Protein AF-A0A920VYE6-F1 (afdb_monomer)

Sequence (131 aa):
MEATGRGQLLVGAKDSNTDGLRLFVTLSEDDLVDEQEATVNISKGVAVKLGDKLDKLNDPLDGNVKRATDDITGQMTSFDEQISRLNKRADTKRTRLQSKFAKLDSTMGRLKSQQSYITQQLSAMSGAKKS

Foldseek 3Di:
DDWDDDPQWTQDDPPDPRHPPIGGHDDDPVRDDPDDNDDDDDDDDPVVVVVVVVCQCPPCPRHPVNVVVVVVVVVVVVVVVVVVVVVVVVVVVVVVVVVVVVVVVVVVVVVVVVVVVVVVVVVVVVVVVVD

Solvent-accessible surface area (backbone atoms only — not comparable to full-atom values): 7779 Å² total; per-residue (Å²): 139,71,62,69,56,72,79,48,41,36,36,35,35,79,98,44,101,39,43,89,42,74,46,81,54,87,79,51,85,90,69,65,62,102,60,92,89,78,86,85,88,85,78,84,53,72,68,56,56,48,49,61,49,50,49,53,40,66,30,85,87,79,2,60,60,48,52,55,50,49,53,51,52,51,51,52,52,54,49,52,54,50,51,51,54,48,51,53,52,50,49,54,50,48,54,53,48,52,54,49,48,55,51,49,51,56,47,49,54,51,50,52,54,51,50,54,49,53,51,52,52,53,51,51,56,59,55,64,73,75,114

pLDDT: mean 81.0, std 14.05, range [42.81, 98.12]

Secondary structure (DSSP, 8-state):
---EEETTEEEPPTTSTTTT-EEE----GGG--SS----------HHHHHHHHHHHHH-TTT-HHHHHHHHHHHHHHHHHHHHHHHHHHHHHHHHHHHHHHHHHHHHHHHHHHHHHHHHHHHHHHHHHTT-

Structure (mmCIF, N/CA/C/O backbone):
data_AF-A0A920VYE6-F1
#
_entry.id   AF-A0A920VYE6-F1
#
loop_
_atom_site.group_PDB
_atom_site.id
_atom_site.type_symbol
_atom_site.label_atom_id
_atom_site.label_alt_id
_atom_site.label_comp_id
_atom_site.label_asym_id
_atom_site.label_entity_id
_atom_site.label_seq_id
_atom_site.pdbx_PDB_ins_code
_atom_site.Cartn_x
_atom_site.Cartn_y
_atom_site.Cartn_z
_atom_site.occupancy
_atom_site.B_iso_or_equiv
_atom_site.auth_seq_id
_atom_site.auth_comp_id
_atom_site.auth_asym_id
_atom_site.auth_atom_id
_atom_site.pdbx_PDB_model_num
ATOM 1 N N . MET A 1 1 ? 33.696 -7.279 -32.631 1.00 42.81 1 MET A N 1
ATOM 2 C CA . MET A 1 1 ? 32.623 -6.903 -33.574 1.00 42.81 1 MET A CA 1
AT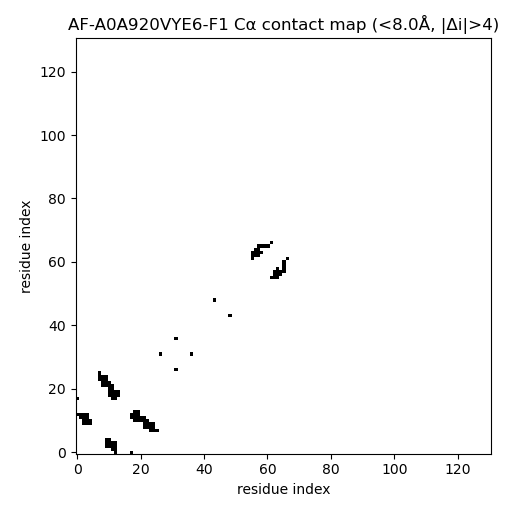OM 3 C C . MET A 1 1 ? 33.024 -7.519 -34.893 1.00 42.81 1 MET A C 1
ATOM 5 O O . MET A 1 1 ? 34.061 -7.136 -35.411 1.00 42.81 1 MET A O 1
ATOM 9 N N . GLU A 1 2 ? 32.309 -8.538 -35.352 1.00 47.84 2 GLU A N 1
ATOM 10 C CA . GLU A 1 2 ? 32.629 -9.234 -36.600 1.00 47.84 2 GLU A CA 1
ATOM 11 C C . GLU A 1 2 ? 31.616 -8.805 -37.660 1.00 47.84 2 GLU A C 1
ATOM 13 O O . GLU A 1 2 ? 30.409 -8.883 -37.434 1.00 47.84 2 GLU A O 1
ATOM 18 N N . ALA A 1 3 ? 32.107 -8.302 -38.789 1.00 52.94 3 ALA A N 1
ATOM 19 C CA . ALA A 1 3 ? 31.296 -8.001 -39.960 1.00 52.94 3 ALA A CA 1
ATOM 20 C C . ALA A 1 3 ? 31.565 -9.084 -41.008 1.00 52.94 3 ALA A C 1
ATOM 22 O O . ALA A 1 3 ? 32.718 -9.355 -41.337 1.00 52.94 3 ALA A O 1
ATOM 23 N N . THR A 1 4 ? 30.515 -9.712 -41.535 1.00 55.25 4 THR A N 1
ATOM 24 C CA . THR A 1 4 ? 30.649 -10.674 -42.636 1.00 55.25 4 THR A CA 1
ATOM 25 C C . THR A 1 4 ? 30.400 -9.930 -43.945 1.00 55.25 4 THR A C 1
ATOM 27 O O . THR A 1 4 ? 29.287 -9.472 -44.207 1.00 55.25 4 THR A O 1
ATOM 30 N N . GLY A 1 5 ? 31.449 -9.753 -44.749 1.00 51.34 5 GLY A N 1
ATOM 31 C CA . GLY A 1 5 ? 31.390 -9.050 -46.032 1.00 51.34 5 GLY A CA 1
ATOM 32 C C . GLY A 1 5 ? 31.376 -10.003 -47.226 1.00 51.34 5 GLY A C 1
ATOM 33 O O . GLY A 1 5 ? 32.057 -11.026 -47.220 1.00 51.34 5 GLY A O 1
ATOM 34 N N . ARG A 1 6 ? 30.625 -9.659 -48.278 1.00 53.50 6 ARG A N 1
ATOM 35 C CA . ARG A 1 6 ? 30.751 -10.275 -49.612 1.00 53.50 6 ARG A CA 1
ATOM 36 C C . ARG A 1 6 ? 31.191 -9.177 -50.579 1.00 53.50 6 ARG A C 1
ATOM 38 O O . ARG A 1 6 ? 30.371 -8.362 -50.996 1.00 53.50 6 ARG A O 1
ATOM 45 N N . GLY A 1 7 ? 32.481 -9.147 -50.910 1.00 65.62 7 GLY A N 1
ATOM 46 C CA . GLY A 1 7 ? 33.081 -8.064 -51.694 1.00 65.62 7 GLY A CA 1
ATOM 47 C C . GLY A 1 7 ? 33.129 -6.748 -50.910 1.00 65.62 7 GLY A C 1
ATOM 48 O O . GLY A 1 7 ? 33.375 -6.746 -49.711 1.00 65.62 7 GLY A O 1
ATOM 49 N N . GLN A 1 8 ? 32.847 -5.635 -51.583 1.00 71.38 8 GLN A N 1
ATOM 50 C CA . GLN A 1 8 ? 32.944 -4.274 -51.041 1.00 71.38 8 GLN A CA 1
ATOM 51 C C . GLN A 1 8 ? 31.835 -3.895 -50.039 1.00 71.38 8 GLN A C 1
ATOM 53 O O . GLN A 1 8 ? 31.870 -2.808 -49.477 1.00 71.38 8 GLN A O 1
ATOM 58 N N . LEU A 1 9 ? 30.834 -4.750 -49.796 1.00 76.44 9 LEU A N 1
ATOM 59 C CA . LEU A 1 9 ? 29.741 -4.466 -48.859 1.00 76.44 9 LEU A CA 1
ATOM 60 C C . LEU A 1 9 ? 29.941 -5.218 -47.537 1.00 76.44 9 LEU A C 1
ATOM 62 O O . LEU A 1 9 ? 29.814 -6.445 -47.489 1.00 76.44 9 LEU A O 1
ATOM 66 N N . LEU A 1 10 ? 30.174 -4.469 -46.460 1.00 78.19 10 LEU A N 1
ATOM 67 C CA . LEU A 1 10 ? 30.175 -4.964 -45.087 1.00 78.19 10 LEU A CA 1
ATOM 68 C C . LEU A 1 10 ? 28.790 -4.765 -44.477 1.00 78.19 10 LEU A C 1
ATOM 70 O O . LEU A 1 10 ? 28.259 -3.652 -44.456 1.00 78.19 10 LEU A O 1
ATOM 74 N N . VAL A 1 11 ? 28.203 -5.844 -43.968 1.00 79.50 11 VAL A N 1
ATOM 75 C CA . VAL A 1 11 ? 26.923 -5.806 -43.258 1.00 79.50 11 VAL A CA 1
ATOM 76 C C . VAL A 1 11 ? 27.187 -6.143 -41.800 1.00 79.50 11 VAL A C 1
ATOM 78 O O . VAL A 1 11 ? 27.859 -7.130 -41.496 1.00 79.50 11 VAL A O 1
ATOM 81 N N . GLY A 1 12 ? 26.686 -5.299 -40.903 1.00 78.50 12 GLY A N 1
ATOM 82 C CA . GLY A 1 12 ? 26.791 -5.543 -39.474 1.00 78.50 12 GLY A CA 1
ATOM 83 C C . GLY A 1 12 ? 26.024 -6.797 -39.060 1.00 78.50 12 GLY A C 1
ATOM 84 O O . GLY A 1 12 ? 25.025 -7.176 -39.678 1.00 78.50 12 GLY A O 1
ATOM 85 N N . ALA A 1 13 ? 26.524 -7.469 -38.027 1.00 80.44 13 ALA A N 1
ATOM 86 C CA . ALA A 1 13 ? 25.948 -8.721 -37.560 1.00 80.44 13 ALA A CA 1
ATOM 87 C C . ALA A 1 13 ? 24.544 -8.499 -36.978 1.00 80.44 13 ALA A C 1
ATOM 89 O O . ALA A 1 13 ? 24.320 -7.538 -36.233 1.00 80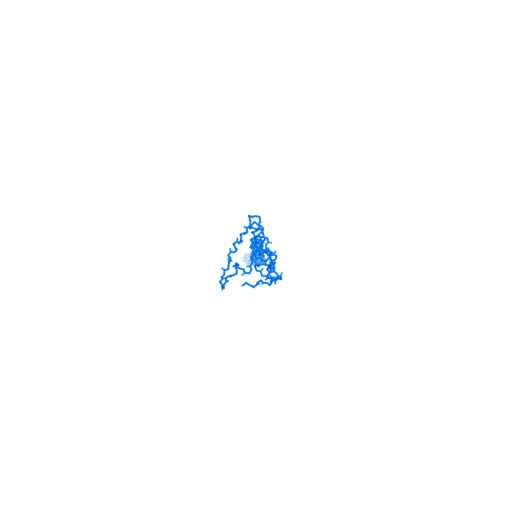.44 13 ALA A O 1
ATOM 90 N N . LYS A 1 14 ? 23.620 -9.415 -37.287 1.00 70.94 14 LYS A N 1
ATOM 91 C CA . LYS A 1 14 ? 22.279 -9.431 -36.688 1.00 70.94 14 LYS A CA 1
ATOM 92 C C . LYS A 1 14 ? 22.363 -9.592 -35.172 1.00 70.94 14 LYS A C 1
ATOM 94 O O . LYS A 1 14 ? 23.285 -10.243 -34.684 1.00 70.94 14 LYS A O 1
ATOM 99 N N . ASP A 1 15 ? 21.425 -8.980 -34.455 1.00 75.06 15 ASP A N 1
ATOM 100 C CA . ASP A 1 15 ? 21.352 -8.987 -32.986 1.00 75.06 15 ASP A CA 1
ATOM 101 C C . ASP A 1 15 ? 22.601 -8.409 -32.287 1.00 75.06 15 ASP A C 1
ATOM 103 O O . ASP A 1 15 ? 22.875 -8.679 -31.116 1.00 75.06 15 ASP A O 1
ATOM 107 N N . SER A 1 16 ? 23.372 -7.580 -32.995 1.00 75.12 16 SER A N 1
ATOM 108 C CA . SER A 1 16 ? 24.528 -6.867 -32.450 1.00 75.12 16 SER A CA 1
ATOM 109 C C . SER A 1 16 ? 24.296 -5.355 -32.432 1.00 75.12 16 SER A C 1
ATOM 111 O O . SER A 1 16 ? 23.368 -4.828 -33.041 1.00 75.12 16 SER A O 1
ATOM 113 N N . ASN A 1 17 ? 25.200 -4.610 -31.798 1.00 69.19 17 ASN A N 1
ATOM 114 C CA . ASN A 1 17 ? 25.209 -3.144 -31.850 1.00 69.19 17 ASN A CA 1
ATOM 115 C C . ASN A 1 17 ? 25.491 -2.566 -33.256 1.00 69.19 17 ASN A C 1
ATOM 117 O O . ASN A 1 17 ? 25.469 -1.348 -33.426 1.00 69.19 17 ASN A O 1
ATOM 121 N N . THR A 1 18 ? 25.781 -3.427 -34.235 1.00 71.50 18 THR A N 1
ATOM 122 C CA . THR A 1 18 ? 25.950 -3.086 -35.652 1.00 71.50 18 THR A CA 1
ATOM 123 C C . THR A 1 18 ? 24.802 -3.601 -36.522 1.00 71.50 18 THR A C 1
ATOM 125 O O . THR A 1 18 ? 24.858 -3.455 -37.739 1.00 71.50 18 THR A O 1
ATOM 128 N N . ASP A 1 19 ? 23.750 -4.181 -35.937 1.00 75.50 19 ASP A N 1
ATOM 129 C CA . ASP A 1 19 ? 22.609 -4.669 -36.711 1.00 75.50 19 ASP A CA 1
ATOM 130 C C . ASP A 1 19 ? 21.946 -3.526 -37.502 1.00 75.50 19 ASP A C 1
ATOM 132 O O . ASP A 1 19 ? 21.751 -2.415 -37.006 1.00 75.50 19 ASP A O 1
ATOM 136 N N . GLY A 1 20 ? 21.658 -3.787 -38.776 1.00 71.25 20 GLY A N 1
ATOM 137 C CA . GLY A 1 20 ? 21.156 -2.799 -39.732 1.00 71.25 20 GLY A CA 1
ATOM 138 C C . GLY A 1 20 ? 22.217 -1.880 -40.355 1.00 71.25 20 GLY A C 1
ATOM 139 O O . GLY A 1 20 ? 21.898 -1.159 -41.303 1.00 71.25 20 GLY A O 1
ATOM 140 N N . LEU A 1 21 ? 23.475 -1.920 -39.903 1.00 76.75 21 LEU A N 1
ATOM 141 C CA . LEU A 1 21 ? 24.564 -1.132 -40.478 1.00 76.75 21 LEU A CA 1
ATOM 142 C C . LEU A 1 21 ? 25.071 -1.755 -41.790 1.00 76.75 21 LEU A C 1
ATOM 144 O O . LEU A 1 21 ? 25.321 -2.958 -41.866 1.00 76.75 21 LEU A O 1
ATOM 148 N N . ARG A 1 22 ? 25.251 -0.931 -42.828 1.00 76.88 22 ARG A N 1
ATOM 149 C CA . ARG A 1 22 ? 25.815 -1.336 -44.125 1.00 76.88 22 ARG A CA 1
ATOM 150 C C . ARG A 1 22 ? 26.889 -0.342 -44.548 1.00 76.88 22 ARG A C 1
ATOM 152 O O . ARG A 1 22 ? 26.590 0.843 -44.677 1.00 76.88 22 ARG A O 1
ATOM 159 N N . LEU A 1 23 ? 28.114 -0.812 -44.754 1.00 75.69 23 LEU A N 1
ATOM 160 C CA . LEU A 1 23 ? 29.245 -0.005 -45.218 1.00 75.69 23 LEU A CA 1
ATOM 161 C C . LEU A 1 23 ? 29.681 -0.494 -46.593 1.00 75.69 23 LEU A C 1
ATOM 163 O O . LEU A 1 23 ? 29.814 -1.696 -46.803 1.00 75.69 23 LEU A O 1
ATOM 167 N N . PHE A 1 24 ? 29.934 0.439 -47.505 1.00 78.19 24 PHE A N 1
ATOM 168 C CA . PHE A 1 24 ? 30.541 0.147 -48.798 1.00 78.19 24 PHE A CA 1
ATOM 169 C C . PHE A 1 24 ? 32.001 0.609 -48.779 1.00 78.19 24 PHE A C 1
ATOM 171 O O . PHE A 1 24 ? 32.266 1.781 -48.521 1.00 78.19 24 PHE A O 1
ATOM 178 N N . VAL A 1 25 ? 32.933 -0.311 -49.002 1.00 74.62 25 VAL A N 1
ATOM 179 C CA . VAL A 1 25 ? 34.383 -0.106 -48.929 1.00 74.62 25 VAL A CA 1
ATOM 180 C C . VAL A 1 25 ? 34.945 -0.082 -50.346 1.00 74.62 25 VAL A C 1
ATOM 182 O O . VAL A 1 25 ? 34.768 -1.038 -51.091 1.00 74.62 25 VAL A O 1
ATOM 185 N N . THR A 1 26 ? 35.616 1.001 -50.734 1.00 71.62 26 THR A N 1
ATOM 186 C CA . THR A 1 26 ? 36.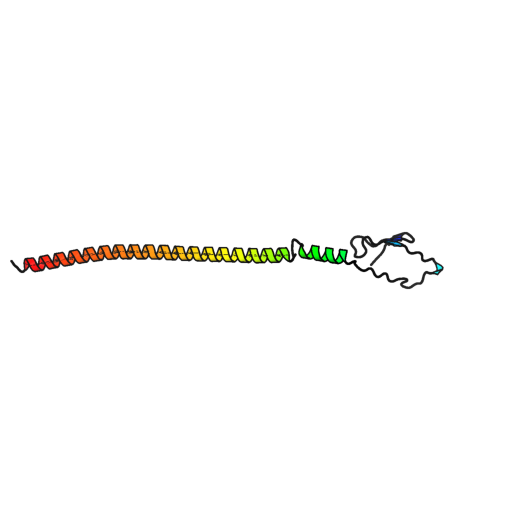132 1.206 -52.103 1.00 71.62 26 THR A CA 1
ATOM 187 C C . THR A 1 26 ? 37.642 0.994 -52.235 1.00 71.62 26 THR A C 1
ATOM 189 O O . THR A 1 26 ? 38.212 1.418 -53.235 1.00 71.62 26 THR A O 1
ATOM 192 N N . LEU A 1 27 ? 38.291 0.397 -51.233 1.00 69.62 27 LEU A N 1
ATOM 193 C CA . LEU A 1 27 ? 39.739 0.167 -51.226 1.00 69.62 27 LEU A CA 1
ATOM 194 C C . LEU A 1 27 ? 40.133 -0.863 -52.295 1.00 69.62 27 LEU A C 1
ATOM 196 O O . LEU A 1 27 ? 39.393 -1.825 -52.538 1.00 69.62 27 LEU A O 1
ATOM 200 N N . SER A 1 28 ? 41.263 -0.624 -52.959 1.00 67.06 28 SER A N 1
ATOM 201 C CA . SER A 1 28 ? 41.853 -1.524 -53.955 1.00 67.06 28 SER A CA 1
ATOM 202 C C . SER A 1 28 ? 42.961 -2.384 -53.334 1.00 67.06 28 SER A C 1
ATOM 204 O O . SER A 1 28 ? 43.407 -2.091 -52.232 1.00 67.06 28 SER A O 1
ATOM 206 N N . GLU A 1 29 ? 43.398 -3.459 -54.004 1.00 64.88 29 GLU A N 1
ATOM 207 C CA . GLU A 1 29 ? 44.430 -4.371 -53.465 1.00 64.88 29 GLU A CA 1
ATOM 208 C C . GLU A 1 29 ? 45.755 -3.660 -53.134 1.00 64.88 29 GLU A C 1
ATOM 210 O O . GLU A 1 29 ? 46.431 -4.061 -52.192 1.00 64.88 29 GLU A O 1
ATOM 215 N N . ASP A 1 30 ? 46.080 -2.578 -53.846 1.00 65.81 30 ASP A N 1
ATOM 216 C CA . ASP A 1 30 ? 47.271 -1.752 -53.602 1.00 65.81 30 ASP A CA 1
ATOM 217 C C . ASP A 1 30 ? 47.129 -0.832 -52.370 1.00 65.81 30 ASP A C 1
ATOM 219 O O . ASP A 1 30 ? 48.129 -0.331 -51.855 1.00 65.81 30 ASP A O 1
ATOM 223 N N . ASP A 1 31 ? 45.898 -0.606 -51.896 1.00 63.34 31 ASP A N 1
ATOM 224 C CA . ASP A 1 31 ? 45.592 0.205 -50.711 1.00 63.34 31 ASP A CA 1
ATOM 225 C C . ASP A 1 31 ? 45.528 -0.637 -49.426 1.00 63.34 31 ASP A C 1
ATOM 227 O O . ASP A 1 31 ? 45.371 -0.074 -48.339 1.00 63.34 31 ASP A O 1
ATOM 231 N N . LEU A 1 32 ? 45.618 -1.970 -49.550 1.00 68.06 32 LEU A N 1
ATOM 232 C CA . LEU A 1 32 ? 45.500 -2.884 -48.421 1.00 68.06 32 LEU A CA 1
ATOM 233 C C . LEU A 1 32 ? 46.776 -2.873 -47.577 1.00 68.06 32 LEU A C 1
ATOM 235 O O . LEU A 1 32 ? 47.875 -3.132 -48.073 1.00 68.06 32 LEU A O 1
ATOM 239 N N . VAL A 1 33 ? 46.626 -2.623 -46.280 1.00 67.94 33 VAL A N 1
ATOM 240 C CA . VAL A 1 33 ? 47.714 -2.731 -45.297 1.00 67.94 33 VAL A CA 1
ATOM 241 C C . VAL A 1 33 ? 47.392 -3.823 -44.279 1.00 67.94 33 VAL A C 1
ATOM 243 O O . VAL A 1 33 ? 46.235 -4.046 -43.945 1.00 67.94 33 VAL A O 1
ATOM 246 N N . ASP A 1 34 ? 48.413 -4.483 -43.725 1.00 63.25 34 ASP A N 1
ATOM 247 C CA . ASP A 1 34 ? 48.249 -5.550 -42.714 1.00 63.25 34 ASP A CA 1
ATOM 248 C C . ASP A 1 34 ? 47.673 -5.053 -41.359 1.00 63.25 34 ASP A C 1
ATOM 250 O O . ASP A 1 34 ? 47.551 -5.820 -40.400 1.00 63.25 34 ASP A O 1
ATOM 254 N N . GLU A 1 35 ? 47.304 -3.772 -41.255 1.00 64.88 35 GLU A N 1
ATOM 255 C CA . GLU A 1 35 ? 46.792 -3.120 -40.047 1.00 64.88 35 GLU A CA 1
ATOM 256 C C . GLU A 1 35 ? 45.348 -2.603 -40.214 1.00 64.88 35 GLU A C 1
ATOM 258 O O . GLU A 1 35 ? 44.703 -2.739 -41.248 1.00 64.88 35 GLU A O 1
ATOM 263 N N . GLN A 1 36 ? 44.787 -2.027 -39.148 1.00 61.69 36 GLN A N 1
ATOM 264 C CA . GLN A 1 36 ? 43.409 -1.538 -39.123 1.00 61.69 36 GLN A CA 1
ATOM 265 C C . GLN A 1 36 ? 43.235 -0.276 -39.995 1.00 61.69 36 GLN A C 1
ATOM 267 O O . GLN A 1 36 ? 43.673 0.808 -39.620 1.00 61.69 36 GLN A O 1
ATOM 272 N N . GLU A 1 37 ? 42.539 -0.406 -41.127 1.00 66.12 37 GLU A N 1
ATOM 273 C CA . GLU A 1 37 ? 42.463 0.633 -42.175 1.00 66.12 37 GLU A CA 1
ATOM 274 C C . GLU A 1 37 ? 41.536 1.824 -41.878 1.00 66.12 37 GLU A C 1
ATOM 276 O O . GLU A 1 37 ? 41.754 2.921 -42.390 1.00 66.12 37 GLU A O 1
ATOM 281 N N . ALA A 1 38 ? 40.488 1.657 -41.063 1.00 62.31 38 ALA A N 1
ATOM 282 C CA .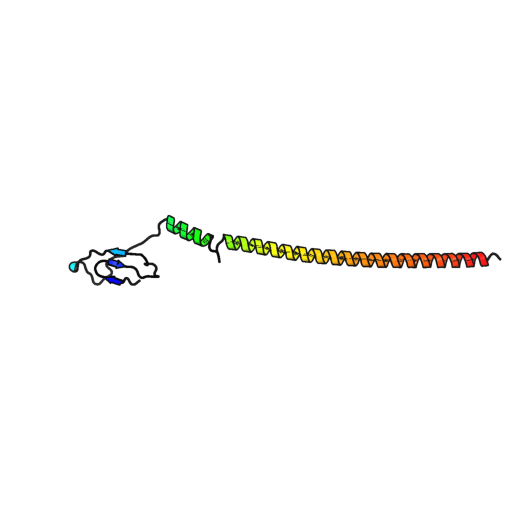 ALA A 1 38 ? 39.557 2.750 -40.775 1.00 62.31 38 ALA A CA 1
ATOM 283 C C . ALA A 1 38 ? 38.801 2.579 -39.451 1.00 62.31 38 ALA A C 1
ATOM 285 O O . ALA A 1 38 ? 38.340 1.493 -39.102 1.00 62.31 38 ALA A O 1
ATOM 286 N N . THR A 1 39 ? 38.590 3.695 -38.745 1.00 66.62 39 THR A N 1
ATOM 287 C CA . THR A 1 39 ? 37.689 3.778 -37.585 1.00 66.62 39 THR A CA 1
ATOM 288 C C . THR A 1 39 ? 36.421 4.536 -37.967 1.00 66.62 39 THR A C 1
ATOM 290 O O . THR A 1 39 ? 36.475 5.720 -38.299 1.00 66.62 39 THR A O 1
ATOM 293 N N . VAL A 1 40 ? 35.263 3.879 -37.875 1.00 66.69 40 VAL A N 1
ATOM 294 C CA . VAL A 1 40 ? 33.957 4.497 -38.148 1.00 66.69 40 VAL A CA 1
ATOM 295 C C . VAL A 1 40 ? 33.247 4.813 -36.836 1.00 66.69 40 VAL A C 1
ATOM 297 O O . VAL A 1 40 ? 32.854 3.917 -36.092 1.00 66.69 40 VAL A O 1
ATOM 300 N N . ASN A 1 41 ? 33.058 6.105 -36.561 1.00 64.62 41 ASN A N 1
ATOM 301 C CA . ASN A 1 41 ? 32.349 6.584 -35.376 1.00 64.62 41 ASN A CA 1
ATOM 302 C C . ASN A 1 41 ? 30.893 6.907 -35.723 1.00 64.62 41 ASN A C 1
ATOM 304 O O . ASN A 1 41 ? 30.611 7.878 -36.424 1.00 64.62 41 ASN A O 1
ATOM 308 N N . ILE A 1 42 ? 29.959 6.110 -35.207 1.00 66.81 42 ILE A N 1
ATOM 309 C CA . ILE A 1 42 ? 28.520 6.314 -35.409 1.00 66.81 42 ILE A CA 1
ATOM 310 C C . ILE A 1 42 ? 27.935 6.952 -34.152 1.00 66.81 42 ILE A C 1
ATOM 312 O O . ILE A 1 42 ? 28.121 6.450 -33.045 1.00 66.81 42 ILE A O 1
ATOM 316 N N . SER A 1 43 ? 27.196 8.053 -34.315 1.00 67.81 43 SER A N 1
ATOM 317 C CA . SER A 1 43 ? 26.505 8.721 -33.210 1.00 67.81 43 SER A CA 1
ATOM 318 C C . SER A 1 43 ? 24.987 8.674 -33.390 1.00 67.81 43 SER A C 1
ATOM 320 O O . SER A 1 43 ? 24.462 8.839 -34.490 1.00 67.81 43 SER A O 1
ATOM 322 N N . LYS A 1 44 ? 24.258 8.437 -32.292 1.00 71.94 44 LYS A N 1
ATOM 323 C CA . LYS A 1 44 ? 22.789 8.493 -32.286 1.00 71.94 44 LYS A CA 1
ATOM 324 C C . LYS A 1 44 ? 22.320 9.943 -32.432 1.00 71.94 44 LYS A C 1
ATOM 326 O O . LYS A 1 44 ? 22.703 10.801 -31.629 1.00 71.94 44 LYS A O 1
ATOM 331 N N . GLY A 1 45 ? 21.439 10.190 -33.401 1.00 71.38 45 GLY A N 1
ATOM 332 C CA . GLY A 1 45 ? 20.748 11.470 -33.560 1.00 71.38 45 GLY A CA 1
ATOM 333 C C . GLY A 1 45 ? 19.817 11.796 -32.384 1.00 71.38 45 GLY A C 1
ATOM 334 O O . GLY A 1 45 ? 19.445 10.923 -31.596 1.00 71.38 45 GLY A O 1
ATOM 335 N N . VAL A 1 46 ? 19.417 13.065 -32.267 1.00 74.88 46 VAL A N 1
ATOM 336 C CA . VAL A 1 46 ? 18.584 13.567 -31.154 1.00 74.88 46 VAL A CA 1
ATOM 337 C C . VAL A 1 46 ? 17.234 12.846 -31.063 1.00 74.88 46 VAL A C 1
ATOM 339 O O . VAL A 1 46 ? 16.804 12.511 -29.963 1.00 74.88 46 VAL A O 1
ATOM 342 N N . ALA A 1 47 ? 16.603 12.532 -32.199 1.00 68.12 47 ALA A N 1
ATOM 343 C CA . ALA A 1 47 ? 15.320 11.824 -32.234 1.00 68.12 47 ALA A CA 1
ATOM 344 C C . ALA A 1 47 ? 15.401 10.410 -31.630 1.00 68.12 47 ALA A C 1
ATOM 346 O O . ALA A 1 47 ? 14.527 10.021 -30.861 1.00 68.12 47 ALA A O 1
ATOM 347 N N . VAL A 1 48 ? 16.483 9.671 -31.906 1.00 73.44 48 VAL A N 1
ATOM 348 C CA . VAL A 1 48 ? 16.708 8.326 -31.345 1.00 73.44 48 VAL A CA 1
ATOM 349 C C . VAL A 1 48 ? 16.928 8.405 -29.835 1.00 73.44 48 VAL A C 1
ATOM 351 O O . VAL A 1 48 ? 16.345 7.636 -29.082 1.00 73.44 48 VAL A O 1
ATOM 354 N N . LYS A 1 49 ? 17.714 9.385 -29.369 1.00 71.75 49 LYS A N 1
ATOM 355 C CA . LYS A 1 49 ? 17.926 9.608 -27.929 1.00 71.75 49 LYS A CA 1
ATOM 356 C C . LYS A 1 49 ? 16.633 9.982 -27.198 1.00 71.75 49 LYS A C 1
ATOM 358 O O . LYS A 1 49 ? 16.461 9.607 -26.041 1.00 71.75 49 LYS A O 1
ATOM 363 N N . LEU A 1 50 ? 15.745 10.730 -27.855 1.00 68.12 50 LEU A N 1
ATOM 364 C CA . LEU A 1 50 ? 14.430 11.069 -27.319 1.00 68.12 50 LEU A CA 1
ATOM 365 C C . LEU A 1 50 ? 13.527 9.831 -27.242 1.00 68.12 50 LEU A C 1
ATOM 367 O O . LEU A 1 50 ? 12.936 9.608 -26.191 1.00 68.12 50 LEU A O 1
ATOM 371 N N . GLY A 1 51 ? 13.482 9.009 -28.297 1.00 73.06 51 GLY A N 1
ATOM 37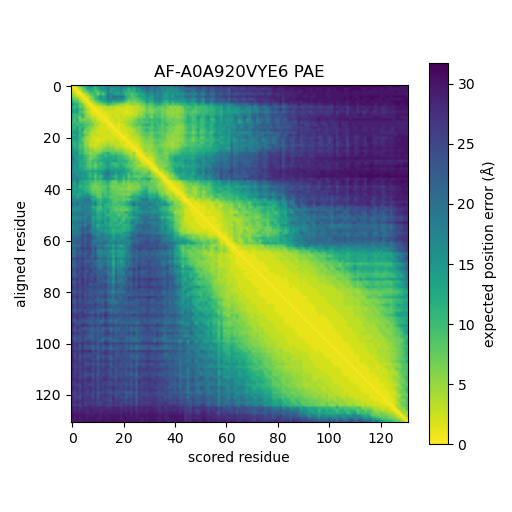2 C CA . GLY A 1 51 ? 12.767 7.726 -28.302 1.00 73.06 51 GLY A CA 1
ATOM 373 C C . GLY A 1 51 ? 13.213 6.819 -27.155 1.00 73.06 51 GLY A C 1
ATOM 374 O O . GLY A 1 51 ? 12.405 6.497 -26.290 1.00 73.06 51 GLY A O 1
ATOM 375 N N . ASP A 1 52 ? 14.524 6.575 -27.038 1.00 78.94 52 ASP A N 1
ATOM 376 C CA . ASP A 1 52 ? 15.114 5.771 -25.956 1.00 78.94 52 ASP A CA 1
ATOM 377 C C . ASP A 1 52 ? 14.725 6.290 -24.551 1.00 78.94 52 ASP A C 1
ATOM 379 O O . ASP A 1 52 ? 14.635 5.527 -23.585 1.00 78.94 52 ASP A O 1
ATOM 383 N N . LYS A 1 53 ? 14.537 7.610 -24.394 1.00 73.69 53 LYS A N 1
ATOM 384 C CA . LYS A 1 53 ? 14.130 8.215 -23.119 1.00 73.69 53 LYS A CA 1
ATOM 385 C C . LYS A 1 53 ? 12.635 8.053 -22.860 1.00 73.69 53 LYS A C 1
ATOM 387 O O . LYS A 1 53 ? 12.271 7.792 -21.716 1.00 73.69 53 LYS A O 1
ATOM 392 N N . LEU A 1 54 ? 11.798 8.222 -23.881 1.00 75.06 54 LEU A N 1
ATOM 393 C CA . LEU A 1 54 ? 10.353 8.014 -23.787 1.00 75.06 54 LEU A CA 1
ATOM 394 C C . LEU A 1 54 ? 10.031 6.546 -23.494 1.00 75.06 54 LEU A C 1
ATOM 396 O O . LEU A 1 54 ? 9.213 6.284 -22.617 1.00 75.06 54 LEU A O 1
ATOM 400 N N . ASP A 1 55 ? 10.744 5.613 -24.121 1.00 77.88 55 ASP A N 1
ATOM 401 C CA . ASP A 1 55 ? 10.587 4.177 -23.879 1.00 77.88 55 ASP A CA 1
ATOM 402 C C . ASP A 1 55 ? 10.910 3.823 -22.426 1.00 77.88 55 ASP A C 1
ATOM 404 O O . ASP A 1 55 ? 10.122 3.168 -21.757 1.00 77.88 55 ASP A O 1
ATOM 408 N N . LYS A 1 56 ? 12.003 4.363 -21.870 1.00 75.56 56 LYS A N 1
ATOM 409 C CA . LYS A 1 56 ? 12.342 4.175 -20.446 1.00 75.56 56 LYS A CA 1
ATOM 410 C C . LYS A 1 56 ? 11.337 4.801 -19.481 1.00 75.56 56 LYS A C 1
ATOM 412 O O . LYS A 1 56 ? 11.220 4.352 -18.346 1.00 75.56 56 LYS A O 1
ATOM 417 N N . LEU A 1 57 ? 10.669 5.885 -19.870 1.00 73.62 57 LEU A N 1
ATOM 418 C CA . LEU A 1 57 ? 9.650 6.519 -19.028 1.00 73.62 57 LEU A CA 1
ATOM 419 C C . LEU A 1 57 ? 8.337 5.728 -19.034 1.0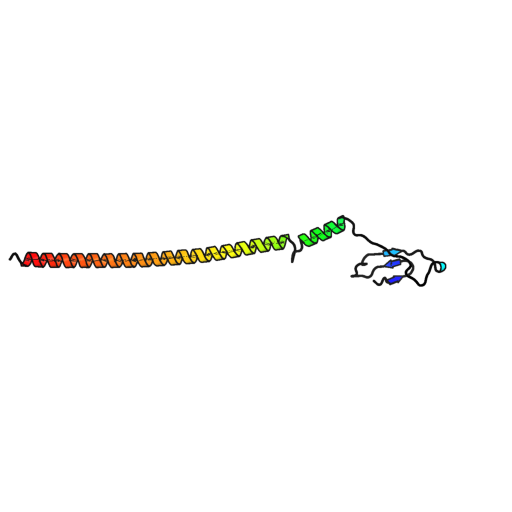0 73.62 57 LEU A C 1
ATOM 421 O O . LEU A 1 57 ? 7.687 5.649 -17.990 1.00 73.62 57 LEU A O 1
ATOM 425 N N . ASN A 1 58 ? 7.994 5.151 -20.187 1.00 79.06 58 ASN A N 1
ATOM 426 C CA . ASN A 1 58 ? 6.771 4.385 -20.429 1.00 79.06 58 ASN A CA 1
ATOM 427 C C . ASN A 1 58 ? 6.946 2.873 -20.255 1.00 79.06 58 ASN A C 1
ATOM 429 O O . ASN A 1 58 ? 6.002 2.127 -20.512 1.00 79.06 58 ASN A O 1
ATOM 433 N N . ASP A 1 59 ? 8.129 2.422 -19.838 1.00 80.88 59 ASP A N 1
ATOM 434 C CA . ASP A 1 59 ? 8.405 1.014 -19.592 1.00 80.88 59 ASP A CA 1
ATOM 435 C C . ASP A 1 59 ? 7.350 0.445 -18.614 1.00 80.88 59 ASP A C 1
ATOM 437 O O . ASP A 1 59 ? 7.164 0.984 -17.516 1.00 80.88 59 ASP A O 1
ATOM 441 N N . PRO A 1 60 ? 6.609 -0.606 -19.002 1.00 70.69 60 PRO A N 1
ATOM 442 C CA . PRO A 1 60 ? 5.508 -1.134 -18.202 1.00 70.69 60 PRO A CA 1
ATOM 443 C C . PRO A 1 60 ? 5.972 -1.902 -16.954 1.00 70.69 60 PRO A C 1
ATOM 445 O O . PRO A 1 60 ? 5.154 -2.145 -16.064 1.00 70.69 60 PRO A O 1
ATOM 448 N N . LEU A 1 61 ? 7.247 -2.300 -16.892 1.00 70.69 61 LEU A N 1
ATOM 449 C CA . LEU A 1 61 ? 7.858 -3.007 -15.768 1.00 70.69 61 LEU A CA 1
ATOM 450 C C . LEU A 1 61 ? 8.483 -2.017 -14.781 1.00 70.69 61 LEU A C 1
ATOM 452 O O . LEU A 1 61 ? 8.142 -2.049 -13.603 1.00 70.69 61 LEU A O 1
ATOM 456 N N . ASP A 1 62 ? 9.341 -1.117 -15.269 1.00 74.25 62 ASP A N 1
ATOM 457 C CA . ASP A 1 62 ? 10.185 -0.261 -14.415 1.00 74.25 62 ASP A CA 1
ATOM 458 C C . ASP A 1 62 ? 10.110 1.241 -14.735 1.00 74.25 62 ASP A C 1
ATOM 460 O O . ASP A 1 62 ? 10.857 2.051 -14.168 1.00 74.25 62 ASP A O 1
ATOM 464 N N . GLY A 1 63 ? 9.203 1.643 -15.625 1.00 81.31 63 GLY A N 1
ATOM 465 C CA . GLY A 1 63 ? 9.034 3.034 -16.023 1.00 81.31 63 GLY A CA 1
ATOM 466 C C . GLY A 1 63 ? 8.644 3.927 -14.849 1.00 81.31 63 GLY A C 1
ATOM 467 O O . GLY A 1 63 ? 7.902 3.543 -13.940 1.00 81.31 63 GLY A O 1
ATOM 468 N N . ASN A 1 64 ? 9.119 5.173 -14.870 1.00 80.38 64 ASN A N 1
ATOM 469 C CA . ASN A 1 64 ? 8.877 6.132 -13.786 1.00 80.38 64 ASN A CA 1
ATOM 470 C C . ASN A 1 64 ? 7.377 6.354 -13.511 1.00 80.38 64 ASN A C 1
ATOM 472 O O . ASN A 1 64 ? 6.989 6.561 -12.363 1.00 80.38 64 ASN A O 1
ATOM 476 N N . VAL A 1 65 ? 6.536 6.293 -14.551 1.00 80.69 65 VAL A N 1
ATOM 477 C CA . VAL A 1 65 ? 5.075 6.434 -14.424 1.00 80.69 65 VAL A CA 1
ATOM 478 C C . VAL A 1 65 ? 4.468 5.239 -13.687 1.00 80.69 65 VAL A C 1
ATOM 480 O O . VAL A 1 65 ? 3.619 5.421 -12.810 1.00 80.69 65 VAL A O 1
ATOM 483 N N . LYS A 1 66 ? 4.932 4.022 -13.994 1.00 82.12 66 LYS A N 1
ATOM 484 C CA . LYS A 1 66 ? 4.492 2.800 -13.317 1.00 82.12 66 LYS A CA 1
ATOM 485 C C . LYS A 1 66 ? 4.862 2.840 -11.838 1.00 82.12 66 LYS A C 1
ATOM 487 O O . LYS A 1 66 ? 3.984 2.656 -11.004 1.00 82.12 66 LYS A O 1
ATOM 492 N N . ARG A 1 67 ? 6.111 3.192 -11.514 1.00 83.31 67 ARG A N 1
ATOM 493 C CA . ARG A 1 67 ? 6.581 3.309 -10.124 1.00 83.31 67 ARG A CA 1
ATOM 494 C C . ARG A 1 67 ? 5.763 4.311 -9.313 1.00 83.31 67 ARG A C 1
ATOM 496 O O . ARG A 1 67 ? 5.308 3.983 -8.228 1.00 83.31 67 ARG A O 1
ATOM 503 N N . ALA A 1 68 ? 5.515 5.501 -9.863 1.00 81.50 68 ALA A N 1
ATOM 504 C CA . ALA A 1 68 ? 4.679 6.496 -9.195 1.00 81.50 68 ALA A CA 1
ATOM 505 C C . ALA A 1 68 ? 3.248 5.978 -8.955 1.00 81.50 68 ALA A C 1
ATOM 507 O O . ALA A 1 68 ? 2.668 6.213 -7.897 1.00 81.50 68 ALA A O 1
ATOM 508 N N . THR A 1 69 ? 2.690 5.247 -9.923 1.00 87.69 69 THR A N 1
ATOM 509 C CA . THR A 1 69 ? 1.360 4.633 -9.801 1.00 87.69 69 THR A CA 1
ATOM 510 C C . THR A 1 69 ? 1.333 3.552 -8.721 1.00 87.69 69 THR A C 1
ATOM 512 O O . THR A 1 69 ? 0.395 3.505 -7.922 1.00 87.69 69 THR A O 1
ATOM 515 N N . ASP A 1 70 ? 2.362 2.709 -8.662 1.00 90.12 70 ASP A N 1
ATOM 516 C CA . ASP A 1 70 ? 2.492 1.649 -7.662 1.00 90.12 70 ASP A CA 1
ATOM 517 C C . ASP A 1 70 ? 2.663 2.216 -6.257 1.00 90.12 70 ASP A C 1
ATOM 519 O O . ASP A 1 70 ? 1.997 1.755 -5.332 1.00 90.12 70 ASP A O 1
ATOM 523 N N . ASP A 1 71 ? 3.481 3.258 -6.104 1.00 89.56 71 ASP A N 1
ATOM 524 C CA . ASP A 1 71 ? 3.679 3.947 -4.830 1.00 89.56 71 ASP A CA 1
ATOM 525 C C . ASP A 1 71 ? 2.358 4.539 -4.318 1.00 89.56 71 ASP A C 1
ATOM 527 O O . ASP A 1 71 ? 1.987 4.334 -3.159 1.00 89.56 71 ASP A O 1
ATOM 531 N N . ILE A 1 72 ? 1.602 5.222 -5.188 1.00 92.00 72 ILE A N 1
ATOM 532 C CA . ILE A 1 72 ? 0.281 5.774 -4.847 1.00 92.00 72 ILE A CA 1
ATOM 533 C C . ILE A 1 72 ? -0.694 4.648 -4.479 1.00 92.00 72 ILE A C 1
ATOM 535 O O . ILE A 1 72 ? -1.379 4.734 -3.460 1.00 92.00 72 ILE A O 1
ATOM 539 N N . THR A 1 73 ? -0.738 3.569 -5.261 1.00 91.38 73 THR A N 1
ATOM 540 C CA . THR A 1 73 ? -1.631 2.425 -5.004 1.00 91.38 73 THR A CA 1
ATOM 541 C C . THR A 1 73 ? -1.282 1.727 -3.684 1.00 91.38 73 THR A C 1
ATOM 543 O O . THR A 1 73 ? -2.169 1.357 -2.908 1.00 91.38 73 THR A O 1
ATOM 546 N N . GLY A 1 74 ? 0.010 1.597 -3.377 1.00 93.44 74 GLY A N 1
ATOM 547 C CA . GLY A 1 74 ? 0.502 1.069 -2.107 1.00 93.44 74 GLY A CA 1
ATOM 548 C C . GLY A 1 74 ? 0.117 1.955 -0.922 1.00 93.44 74 GLY A C 1
ATOM 549 O O . GLY A 1 74 ? -0.349 1.453 0.104 1.00 93.44 74 GLY A O 1
ATOM 550 N N . GLN A 1 75 ? 0.230 3.279 -1.070 1.00 90.62 75 GLN A N 1
ATOM 551 C CA . GLN A 1 75 ? -0.236 4.235 -0.061 1.00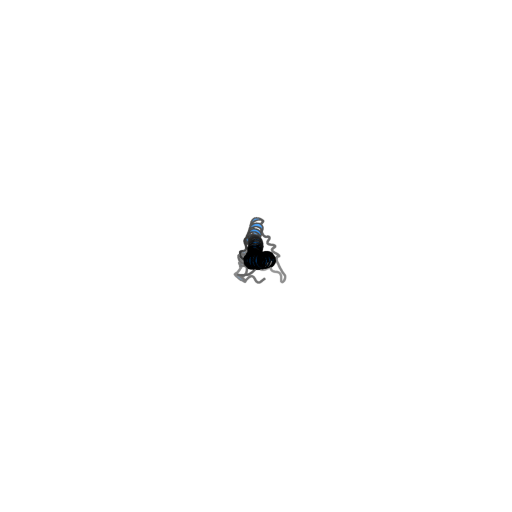 90.62 75 GLN A CA 1
ATOM 552 C C . GLN A 1 75 ? -1.749 4.135 0.167 1.00 90.62 75 GLN A C 1
ATOM 554 O O . GLN A 1 75 ? -2.180 4.073 1.319 1.00 90.62 75 GLN A O 1
ATOM 559 N N . MET A 1 76 ? -2.550 4.058 -0.902 1.00 92.00 76 MET A N 1
ATOM 560 C CA . MET A 1 76 ? -4.005 3.882 -0.807 1.00 92.00 76 MET A CA 1
ATOM 561 C C . MET A 1 76 ? -4.368 2.604 -0.047 1.00 92.00 76 MET A C 1
ATOM 563 O O . MET A 1 76 ? -5.140 2.658 0.908 1.00 92.00 76 MET A O 1
ATOM 567 N N . THR A 1 77 ? -3.730 1.483 -0.387 1.00 93.75 77 THR A N 1
ATOM 568 C CA . THR A 1 77 ? -3.952 0.196 0.291 1.00 93.75 77 THR A CA 1
ATOM 569 C C . THR A 1 77 ? -3.623 0.288 1.786 1.00 93.75 77 THR A C 1
ATOM 571 O O . THR A 1 77 ? -4.397 -0.155 2.635 1.00 93.75 77 THR A O 1
ATOM 574 N N . SER A 1 78 ? -2.508 0.936 2.139 1.00 93.00 78 SER A N 1
ATOM 575 C CA . SER A 1 78 ? -2.130 1.169 3.539 1.00 93.00 78 SER A CA 1
ATOM 576 C C . SER A 1 78 ? -3.147 2.039 4.288 1.00 93.00 78 SER A C 1
ATOM 578 O O . SER A 1 78 ? -3.432 1.794 5.467 1.00 93.00 78 SER A O 1
ATOM 580 N N . PHE A 1 79 ? -3.719 3.055 3.634 1.00 94.06 79 PHE A N 1
ATOM 581 C CA . PHE A 1 79 ? -4.780 3.868 4.229 1.00 94.06 79 PHE A CA 1
ATOM 582 C C . PHE A 1 79 ? -6.066 3.069 4.440 1.00 94.06 79 PHE A C 1
ATOM 584 O O . PHE A 1 79 ? -6.637 3.143 5.531 1.00 94.06 79 PHE A O 1
ATOM 591 N N . ASP A 1 80 ? -6.479 2.249 3.476 1.00 90.12 80 ASP A N 1
ATOM 592 C CA . ASP A 1 80 ? -7.667 1.399 3.602 1.00 90.12 80 ASP A CA 1
ATOM 593 C C . ASP A 1 80 ? -7.544 0.418 4.773 1.00 90.12 80 ASP A C 1
ATOM 595 O O . ASP A 1 80 ? -8.465 0.269 5.587 1.00 90.12 80 ASP A O 1
ATOM 599 N N . GLU A 1 81 ? -6.372 -0.195 4.947 1.00 95.75 81 GLU A N 1
ATOM 600 C CA . GLU A 1 81 ? -6.114 -1.051 6.100 1.00 95.75 81 GLU A CA 1
ATOM 601 C C . GLU A 1 81 ? -6.182 -0.288 7.431 1.00 95.75 81 GLU A C 1
ATOM 603 O O . GLU A 1 81 ? -6.729 -0.788 8.423 1.00 95.75 81 GLU A O 1
ATOM 608 N N . GLN A 1 82 ? -5.629 0.927 7.485 1.00 92.69 82 GLN A N 1
ATOM 6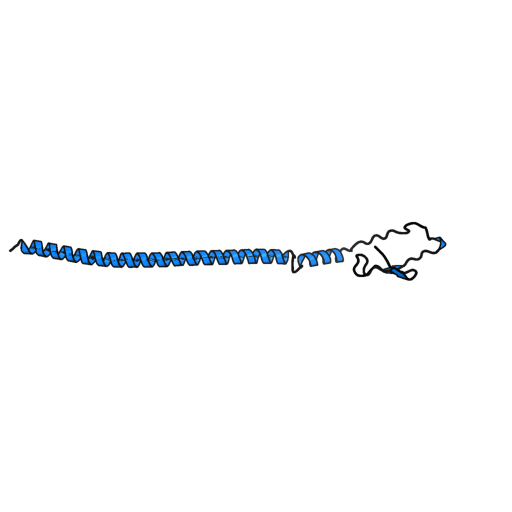09 C CA . GLN A 1 82 ? -5.686 1.775 8.678 1.00 92.69 82 GLN A CA 1
ATOM 610 C C . GLN A 1 82 ? -7.126 2.154 9.029 1.00 92.69 82 GLN A C 1
ATOM 612 O O . GLN A 1 82 ? -7.518 2.046 10.197 1.00 92.69 82 GLN A O 1
ATOM 617 N N . ILE A 1 83 ? -7.923 2.533 8.029 1.00 94.50 83 ILE A N 1
ATOM 618 C CA . ILE A 1 83 ? -9.345 2.854 8.179 1.00 94.50 83 ILE A CA 1
ATOM 619 C C . ILE A 1 83 ? -10.108 1.627 8.687 1.00 94.50 83 ILE A C 1
ATOM 621 O O . ILE A 1 83 ? -10.849 1.726 9.666 1.00 94.50 83 ILE A O 1
ATOM 625 N N . SER A 1 84 ? -9.872 0.448 8.108 1.00 94.50 84 SER A N 1
ATOM 626 C CA . SER A 1 84 ? -10.492 -0.808 8.550 1.00 94.50 84 SER A CA 1
ATOM 627 C C . SER A 1 84 ? -10.173 -1.126 10.018 1.00 94.50 84 SER A C 1
ATOM 629 O O . SER A 1 84 ? -11.073 -1.400 10.824 1.00 94.50 84 SER A O 1
ATOM 631 N N . ARG A 1 85 ? -8.902 -0.991 10.428 1.00 97.25 85 ARG A N 1
ATOM 632 C CA . ARG A 1 85 ? -8.492 -1.159 11.834 1.00 97.25 85 ARG A CA 1
ATOM 633 C C . ARG A 1 85 ? -9.168 -0.144 12.757 1.00 97.25 85 ARG A C 1
ATOM 635 O O . ARG A 1 85 ? -9.574 -0.507 13.865 1.00 97.25 85 ARG A O 1
ATOM 642 N N . LEU A 1 86 ? -9.294 1.114 12.336 1.00 95.56 86 LEU A N 1
ATOM 643 C CA . LEU A 1 86 ? -9.978 2.154 13.109 1.00 95.56 86 LEU A CA 1
ATOM 644 C C . LEU A 1 86 ? -11.469 1.856 13.265 1.00 95.56 86 LEU A C 1
ATOM 646 O O . LEU A 1 86 ? -11.968 1.910 14.390 1.00 95.56 86 LEU A O 1
ATOM 650 N N . ASN A 1 87 ? -12.147 1.457 12.191 1.00 93.06 87 ASN A N 1
ATOM 651 C CA . ASN A 1 87 ? -13.558 1.076 12.219 1.00 93.06 87 ASN A CA 1
ATOM 652 C C . ASN A 1 87 ? -13.798 -0.103 13.168 1.00 93.06 87 ASN A C 1
ATOM 654 O O . ASN A 1 87 ? -14.656 -0.021 14.045 1.00 93.06 87 ASN A O 1
ATOM 658 N N . LYS A 1 88 ? -12.965 -1.149 13.102 1.00 97.94 88 LYS A N 1
ATOM 659 C CA . LYS A 1 88 ? -13.054 -2.294 14.025 1.00 97.94 88 LYS A CA 1
ATOM 660 C C . LYS A 1 88 ? -12.855 -1.885 15.488 1.00 97.94 88 LYS A C 1
ATOM 662 O O . LYS A 1 88 ? -13.557 -2.366 16.382 1.00 97.94 88 LYS A O 1
ATOM 667 N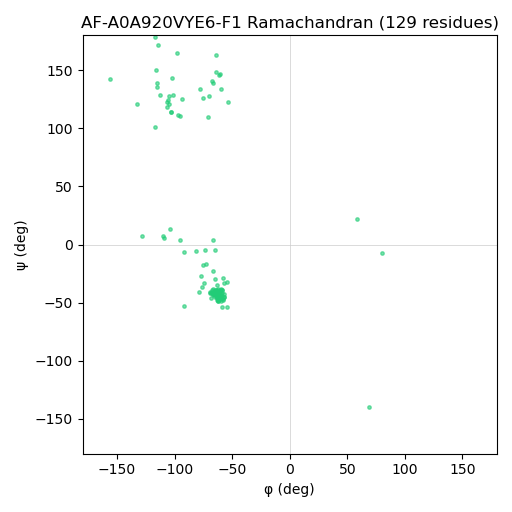 N . ARG A 1 89 ? -11.912 -0.976 15.761 1.00 97.38 89 ARG A N 1
ATOM 668 C CA . ARG A 1 89 ? -11.685 -0.432 17.113 1.00 97.38 89 ARG A CA 1
ATOM 669 C C . ARG A 1 89 ? -12.861 0.418 17.589 1.00 97.38 89 ARG A C 1
ATOM 671 O O . ARG A 1 89 ? -13.220 0.330 18.764 1.00 97.38 89 ARG A O 1
ATOM 678 N N . ALA A 1 90 ? -13.433 1.243 16.716 1.00 96.06 90 ALA A N 1
ATOM 679 C CA . ALA A 1 90 ? -14.596 2.067 17.022 1.00 96.06 90 ALA A CA 1
ATOM 680 C C . ALA A 1 90 ? -15.813 1.195 17.352 1.00 96.06 90 ALA A C 1
ATOM 682 O O . ALA A 1 90 ? -16.448 1.410 18.385 1.00 96.06 90 ALA A O 1
ATOM 683 N N . ASP A 1 91 ? -16.061 0.157 16.556 1.00 97.25 91 ASP A N 1
ATOM 684 C CA . ASP A 1 91 ? -17.150 -0.792 16.777 1.00 97.25 91 ASP A CA 1
ATOM 685 C C . ASP A 1 91 ? -16.977 -1.570 18.091 1.00 97.25 91 ASP A C 1
ATOM 687 O O . ASP A 1 91 ? -17.860 -1.581 18.948 1.00 97.25 91 ASP A O 1
ATOM 691 N N . THR A 1 92 ? -15.772 -2.084 18.353 1.00 98.12 92 THR A N 1
ATOM 692 C CA . THR A 1 92 ? -15.455 -2.740 19.633 1.00 98.12 92 THR A CA 1
ATOM 693 C C . THR A 1 92 ? -15.703 -1.808 20.824 1.00 98.12 92 THR A C 1
ATOM 695 O O . THR A 1 92 ? -16.256 -2.214 21.851 1.00 98.12 92 THR A O 1
ATOM 698 N N . LYS A 1 93 ? -15.306 -0.532 20.711 1.00 97.75 93 LYS A N 1
ATOM 699 C CA . LYS A 1 93 ? -15.561 0.471 21.754 1.00 97.75 93 LYS A CA 1
ATOM 700 C C . LYS A 1 93 ? -17.056 0.725 21.933 1.00 97.75 93 LYS A C 1
ATOM 702 O O . LYS A 1 93 ? -17.495 0.785 23.082 1.00 97.75 93 LYS A O 1
ATOM 707 N N . ARG A 1 94 ? -17.813 0.856 20.841 1.00 96.94 94 ARG A N 1
ATOM 708 C CA . ARG A 1 94 ? -19.269 1.048 20.855 1.00 96.94 94 ARG A CA 1
ATOM 709 C C . ARG A 1 94 ? -19.958 -0.113 21.563 1.00 96.94 94 ARG A C 1
ATOM 711 O O . ARG A 1 94 ? -20.647 0.124 22.551 1.00 96.94 94 ARG A O 1
ATOM 718 N N . THR A 1 95 ? -19.685 -1.344 21.144 1.00 97.88 95 THR A N 1
ATOM 719 C CA . THR A 1 95 ? -20.238 -2.561 21.752 1.00 97.88 95 THR A CA 1
ATOM 720 C C . THR A 1 95 ? -19.909 -2.631 23.240 1.00 97.88 95 THR A C 1
ATOM 722 O O . THR A 1 95 ? -20.790 -2.833 24.073 1.00 97.88 95 THR A O 1
ATOM 725 N N . ARG A 1 96 ? -18.658 -2.347 23.627 1.00 98.00 96 ARG A N 1
ATOM 726 C CA . ARG A 1 96 ? -18.267 -2.316 25.044 1.00 98.00 96 ARG A CA 1
ATOM 727 C C . ARG A 1 96 ? -19.039 -1.263 25.844 1.00 98.00 96 ARG A C 1
ATOM 729 O O . ARG A 1 96 ? -19.387 -1.516 26.996 1.00 98.00 96 ARG A O 1
ATOM 736 N N . LEU A 1 97 ? -19.263 -0.077 25.279 1.00 98.06 97 LEU A N 1
ATOM 737 C CA . LEU A 1 97 ? -20.035 0.981 25.935 1.00 98.06 97 LEU A CA 1
ATOM 738 C C . LEU A 1 97 ? -21.512 0.602 26.065 1.00 98.06 97 LEU A C 1
ATOM 740 O O . LEU A 1 97 ? -22.074 0.798 27.138 1.00 98.06 97 LEU A O 1
ATOM 744 N N . GLN A 1 98 ? -22.107 -0.008 25.040 1.00 97.94 98 GLN A N 1
ATOM 745 C CA . GLN A 1 98 ? -23.478 -0.523 25.093 1.00 97.94 98 GLN A CA 1
ATOM 746 C C . GLN A 1 98 ? -23.634 -1.590 26.186 1.00 97.94 98 GLN A C 1
ATOM 748 O O . GLN A 1 98 ? -24.526 -1.478 27.024 1.00 97.94 98 GLN A O 1
ATOM 753 N N . SER A 1 99 ? -22.718 -2.562 26.265 1.00 98.06 99 SER A N 1
ATOM 754 C CA . SER A 1 99 ? -22.743 -3.582 27.324 1.00 98.06 99 SER A CA 1
ATOM 755 C C . SER A 1 99 ? -22.565 -2.980 28.718 1.00 98.06 99 SER A C 1
ATOM 757 O O . SER A 1 99 ? -23.226 -3.396 29.671 1.00 98.06 99 SER A O 1
ATOM 759 N N . LYS A 1 100 ? -21.685 -1.978 28.860 1.00 96.94 100 LYS A N 1
ATOM 760 C CA . LYS A 1 100 ? -21.529 -1.242 30.123 1.00 96.94 100 LYS A CA 1
ATOM 761 C C . LYS A 1 100 ? -22.815 -0.517 30.504 1.00 96.94 100 LYS A C 1
ATOM 763 O O . LYS A 1 100 ? -23.212 -0.599 31.661 1.00 96.94 100 LYS A O 1
ATOM 768 N N . PHE A 1 101 ? -23.461 0.149 29.552 1.00 98.06 101 PHE A N 1
ATOM 769 C CA . PHE A 1 101 ? -24.712 0.859 29.785 1.00 98.06 101 PHE A CA 1
ATOM 770 C C . PHE A 1 101 ? -25.828 -0.098 30.220 1.00 98.06 101 PHE A C 1
ATOM 772 O O . PHE A 1 101 ? -26.429 0.124 31.264 1.00 98.06 101 PHE A O 1
ATOM 779 N N . ALA A 1 102 ? -26.021 -1.219 29.520 1.00 97.56 102 ALA A N 1
ATOM 780 C CA . ALA A 1 102 ? -27.010 -2.234 29.895 1.00 97.56 102 ALA A CA 1
ATOM 781 C C . ALA A 1 102 ? -26.768 -2.802 31.308 1.00 97.56 102 ALA A C 1
ATOM 783 O O . ALA A 1 102 ? -27.701 -3.006 32.086 1.00 97.56 102 ALA A O 1
ATOM 784 N N . LYS A 1 103 ? -25.499 -3.016 31.686 1.00 97.50 103 LYS A N 1
ATOM 785 C CA . LYS A 1 103 ? -25.140 -3.463 33.041 1.00 97.50 103 LYS A CA 1
ATOM 786 C C . LYS A 1 103 ? -25.432 -2.398 34.101 1.00 97.50 103 LYS A C 1
ATOM 788 O O . LYS A 1 103 ? -25.864 -2.746 35.203 1.00 97.50 103 LYS A O 1
ATOM 793 N N . LEU A 1 104 ? -25.176 -1.126 33.795 1.00 97.56 104 LEU A N 1
ATOM 794 C CA . LEU A 1 104 ? -25.501 -0.011 34.684 1.00 97.56 104 LEU A CA 1
ATOM 795 C C . LEU A 1 104 ? -27.014 0.130 34.855 1.00 97.56 104 LEU A C 1
ATOM 797 O O . LEU A 1 104 ? -27.460 0.257 35.988 1.00 97.56 104 LEU A O 1
ATOM 801 N N . ASP A 1 105 ? -27.788 0.007 33.780 1.00 96.56 105 ASP A N 1
ATOM 802 C CA . ASP A 1 105 ? -29.252 0.064 33.811 1.00 96.56 105 ASP A CA 1
ATOM 803 C C . ASP A 1 105 ? -29.853 -1.069 34.660 1.00 96.56 105 ASP A C 1
ATOM 805 O O . ASP A 1 105 ? -30.592 -0.829 35.615 1.00 96.56 105 ASP A O 1
ATOM 809 N N . SER A 1 106 ? -29.406 -2.310 34.441 1.00 96.38 106 SER A N 1
ATOM 810 C CA . SER A 1 106 ? -29.786 -3.455 35.282 1.00 96.38 106 SER A CA 1
ATOM 811 C C . SER A 1 106 ? -29.398 -3.261 36.755 1.00 96.38 106 SER A C 1
ATOM 813 O O . SER A 1 106 ? -30.137 -3.630 37.672 1.00 96.38 106 SER A O 1
ATOM 815 N N . THR A 1 107 ? -28.229 -2.672 37.018 1.00 96.88 107 THR A N 1
ATOM 816 C CA . THR A 1 107 ? -27.787 -2.381 38.388 1.00 96.88 107 THR A CA 1
ATOM 817 C C . THR A 1 107 ? -28.635 -1.285 39.022 1.00 96.88 107 THR A C 1
ATOM 819 O O . THR A 1 107 ? -29.040 -1.442 40.169 1.00 96.88 107 THR A O 1
ATOM 822 N N . MET A 1 108 ? -28.978 -0.236 38.278 1.00 96.88 108 MET A N 1
ATOM 823 C CA . MET A 1 108 ? -29.864 0.831 38.735 1.00 96.88 108 MET A CA 1
ATOM 824 C C . MET A 1 108 ? -31.261 0.296 39.065 1.00 96.88 108 MET A C 1
ATOM 826 O O . MET A 1 108 ? -31.797 0.603 40.128 1.00 96.88 108 MET A O 1
ATOM 830 N N . GLY A 1 109 ? -31.821 -0.573 38.217 1.00 96.62 109 GLY A N 1
ATOM 831 C CA . GLY A 1 109 ? -33.093 -1.247 38.487 1.00 96.62 109 GLY A CA 1
ATOM 832 C C . GLY A 1 109 ? -33.071 -2.042 39.796 1.00 96.62 109 GLY A C 1
ATOM 833 O O . GLY A 1 109 ? -33.974 -1.900 40.622 1.00 96.62 109 GLY A O 1
ATOM 834 N N . ARG A 1 110 ? -31.996 -2.808 40.036 1.00 96.19 110 ARG A N 1
ATOM 835 C CA . ARG A 1 110 ? -31.796 -3.552 41.295 1.00 96.19 110 ARG A CA 1
ATOM 836 C C . ARG A 1 110 ? -31.621 -2.639 42.508 1.00 96.19 110 ARG A C 1
ATOM 838 O O . ARG A 1 110 ? -32.143 -2.945 43.575 1.00 96.19 110 ARG A O 1
ATOM 845 N N . LEU A 1 111 ? -30.896 -1.530 42.369 1.00 97.00 111 LEU A N 1
ATOM 846 C CA . LEU A 1 111 ? -30.737 -0.558 43.453 1.00 97.00 111 LEU A CA 1
ATOM 847 C C . LEU A 1 111 ? -32.075 0.100 43.802 1.00 97.00 111 LEU A C 1
ATOM 849 O O . LEU A 1 111 ? -32.402 0.216 44.979 1.00 97.00 111 LEU A O 1
ATOM 853 N N . LYS A 1 112 ? -32.893 0.445 42.800 1.00 95.19 112 LYS A N 1
ATOM 854 C CA . LYS A 1 112 ? -34.234 1.001 43.013 1.00 95.19 112 LYS A CA 1
ATOM 855 C C . LYS A 1 112 ? -35.154 0.012 43.732 1.00 95.19 112 LYS A C 1
ATOM 857 O O . LYS A 1 112 ? -35.829 0.403 44.679 1.00 95.19 112 LYS A O 1
ATOM 862 N N . SER A 1 113 ? -35.149 -1.269 43.347 1.00 95.38 113 SER A N 1
ATOM 863 C CA . SER A 1 113 ? -35.948 -2.288 44.043 1.00 95.38 113 SER A CA 1
ATOM 864 C C . SER A 1 113 ? -35.484 -2.505 45.487 1.00 95.38 113 SER A C 1
ATOM 866 O O . SER A 1 113 ? -36.314 -2.639 46.383 1.00 95.38 113 SER A O 1
ATOM 868 N N . GLN A 1 114 ? -34.168 -2.496 45.729 1.00 96.12 114 GLN A N 1
ATOM 869 C CA . GLN A 1 114 ? -33.607 -2.588 47.082 1.00 96.12 114 GLN A CA 1
ATOM 870 C C . GLN A 1 114 ? -33.984 -1.372 47.936 1.00 96.12 114 GLN A C 1
ATOM 872 O O . GLN A 1 114 ? -34.386 -1.540 49.084 1.00 96.12 114 GLN A O 1
ATOM 877 N N . GLN A 1 115 ? -33.923 -0.161 47.374 1.00 96.06 115 GLN A N 1
ATOM 878 C CA . GLN A 1 115 ? -34.356 1.056 48.059 1.00 96.06 115 GLN A CA 1
ATOM 879 C C . GLN A 1 115 ? -35.835 0.972 48.453 1.00 96.06 115 GLN A C 1
ATOM 881 O O . GLN A 1 115 ? -36.161 1.208 49.613 1.00 96.06 115 GLN A O 1
ATOM 886 N N . SER A 1 116 ? -36.720 0.584 47.527 1.00 94.69 116 SER A N 1
ATOM 887 C CA . SER A 1 116 ? -38.151 0.418 47.817 1.00 94.69 116 SER A CA 1
ATOM 888 C C . SER A 1 116 ? -38.406 -0.601 48.931 1.00 94.69 116 SER A C 1
ATOM 890 O O . SER A 1 116 ? -39.217 -0.336 49.817 1.00 94.69 116 SER A O 1
ATOM 892 N N . TYR A 1 117 ? -37.685 -1.726 48.928 1.00 95.56 117 TYR A N 1
ATOM 893 C CA . TYR A 1 117 ? -37.780 -2.739 49.979 1.00 95.56 117 TYR A CA 1
ATOM 894 C C . TYR A 1 117 ? -37.363 -2.193 51.351 1.00 95.56 117 TYR A C 1
ATOM 896 O O . TYR A 1 117 ? -38.110 -2.332 52.318 1.00 95.56 117 TYR A O 1
ATOM 904 N N . ILE A 1 118 ? -36.215 -1.510 51.435 1.00 95.19 118 ILE A N 1
ATOM 905 C CA . ILE A 1 118 ? -35.727 -0.902 52.684 1.00 95.19 118 ILE A CA 1
ATOM 906 C C . ILE A 1 118 ? -36.710 0.158 53.195 1.00 95.19 118 ILE A C 1
ATOM 908 O O . ILE A 1 118 ? -37.017 0.188 54.385 1.00 95.19 118 ILE A O 1
ATOM 912 N N . THR A 1 119 ? -37.242 1.010 52.312 1.00 94.19 119 THR A N 1
ATOM 913 C CA . THR A 1 119 ? -38.256 2.005 52.689 1.00 94.19 119 THR A CA 1
ATOM 914 C C . THR A 1 119 ? -39.501 1.335 53.264 1.00 94.19 119 THR A C 1
ATOM 916 O O . THR A 1 119 ? -39.980 1.753 54.315 1.00 94.19 119 THR A O 1
ATOM 919 N N . GLN A 1 120 ? -39.994 0.268 52.631 1.00 94.31 120 GLN A N 1
ATOM 920 C CA . GLN A 1 120 ? -41.172 -0.450 53.112 1.00 94.31 120 GLN A CA 1
ATOM 921 C C . GLN A 1 120 ? -40.931 -1.125 54.468 1.00 94.31 120 GLN A C 1
ATOM 923 O O . GLN A 1 120 ? -41.790 -1.049 55.346 1.00 94.31 120 GLN A O 1
ATOM 928 N N . GLN A 1 121 ? -39.750 -1.714 54.678 1.00 94.75 121 GLN A N 1
ATOM 929 C CA . GLN A 1 121 ? -39.360 -2.260 55.979 1.00 94.75 121 GLN A CA 1
ATOM 930 C C . GLN A 1 121 ? -39.293 -1.180 57.064 1.00 94.75 121 GLN A C 1
ATOM 932 O O . GLN A 1 121 ? -39.838 -1.365 58.151 1.00 94.75 121 GLN A O 1
ATOM 937 N N . LEU A 1 122 ? -38.677 -0.032 56.770 1.00 93.06 122 LEU A N 1
ATOM 938 C CA . LEU A 1 122 ? -38.569 1.073 57.722 1.00 93.06 122 LEU A CA 1
ATOM 939 C C . LEU A 1 122 ? -39.948 1.641 58.095 1.00 93.06 122 LEU A C 1
ATOM 941 O O . LEU A 1 122 ? -40.202 1.922 59.267 1.00 93.06 122 LEU A O 1
ATOM 945 N N . SER A 1 123 ? -40.852 1.773 57.120 1.00 91.56 123 SER A N 1
ATOM 946 C CA . SER A 1 123 ? -42.243 2.179 57.354 1.00 91.56 123 SER A CA 1
ATOM 947 C C . SER A 1 123 ? -43.017 1.162 58.198 1.00 91.56 123 SER A C 1
ATOM 949 O O . SER A 1 123 ? -43.773 1.557 59.082 1.00 91.56 123 SER A O 1
ATOM 951 N N . ALA A 1 124 ? -42.814 -0.140 57.978 1.00 91.25 124 ALA A N 1
ATOM 952 C CA . ALA A 1 124 ? -43.438 -1.180 58.795 1.00 91.25 124 ALA A CA 1
ATOM 953 C C . ALA A 1 124 ? -42.933 -1.144 60.249 1.00 91.25 124 ALA A C 1
ATOM 955 O O . ALA A 1 124 ? -43.728 -1.244 61.181 1.00 91.25 124 ALA A O 1
ATOM 956 N N . MET A 1 125 ? -41.630 -0.924 60.457 1.00 90.12 125 MET A N 1
ATOM 957 C CA . MET A 1 125 ? -41.041 -0.794 61.795 1.00 90.12 125 MET A CA 1
ATOM 958 C C . MET A 1 125 ? -41.515 0.463 62.537 1.00 90.12 125 MET A C 1
ATOM 960 O O . MET A 1 125 ? -41.739 0.410 63.745 1.00 90.12 125 MET A O 1
ATOM 964 N N . SER A 1 126 ? -41.678 1.595 61.844 1.00 82.38 126 SER A N 1
ATOM 965 C CA . SER A 1 126 ? -42.174 2.832 62.462 1.00 82.38 126 SER A CA 1
ATOM 966 C C . SER A 1 126 ? -43.678 2.788 62.755 1.00 82.38 126 SER A C 1
ATOM 968 O O . SER A 1 126 ? -44.107 3.330 63.773 1.00 82.38 126 SER A O 1
ATOM 970 N N . GLY A 1 127 ? -44.465 2.098 61.923 1.00 76.44 127 GLY A N 1
ATOM 971 C CA . GLY A 1 127 ? -45.886 1.836 62.166 1.00 76.44 127 GLY A CA 1
ATOM 972 C C . GLY A 1 127 ? -46.132 0.861 63.321 1.00 76.44 127 GLY A C 1
ATOM 973 O O . GLY A 1 127 ? -46.988 1.119 64.162 1.00 76.44 127 GLY A O 1
ATOM 974 N N . ALA A 1 128 ? -45.334 -0.208 63.423 1.00 67.44 128 ALA A N 1
ATOM 975 C CA . ALA A 1 128 ? -45.434 -1.198 64.499 1.00 67.44 128 ALA A CA 1
ATOM 976 C C . ALA A 1 128 ? -45.075 -0.640 65.889 1.00 67.44 128 ALA A C 1
ATOM 978 O O . ALA A 1 128 ? -45.518 -1.179 66.895 1.00 67.44 128 ALA A O 1
ATOM 979 N N . LYS A 1 129 ? -44.300 0.451 65.963 1.00 58.78 129 LYS A N 1
ATOM 980 C CA . LYS A 1 129 ? -43.936 1.119 67.227 1.00 58.78 129 LYS A CA 1
ATOM 981 C C . LYS A 1 129 ? -45.020 2.065 67.770 1.00 58.78 129 LYS A C 1
ATOM 983 O O . LYS A 1 129 ? -44.812 2.661 68.823 1.00 58.78 129 LYS A O 1
ATOM 988 N N . LYS A 1 130 ? -46.112 2.279 67.023 1.00 56.44 130 LYS A N 1
ATOM 989 C CA . LYS A 1 130 ? -47.184 3.244 67.333 1.00 56.44 130 LYS A CA 1
ATOM 990 C C . LYS A 1 130 ? -48.512 2.580 67.740 1.00 56.44 130 LYS A C 1
ATOM 992 O O . LYS A 1 130 ? -49.505 3.289 67.889 1.00 56.44 130 LYS A O 1
ATOM 997 N N . SER A 1 131 ? -48.512 1.256 67.908 1.00 49.00 131 SER A N 1
ATOM 998 C CA . SER A 1 131 ? -49.565 0.453 68.545 1.00 49.00 131 SER A CA 1
ATOM 999 C C . SER A 1 131 ? -49.045 -0.130 69.851 1.00 49.00 131 SER A C 1
ATOM 1001 O O . SER A 1 131 ? -49.916 -0.518 70.657 1.00 49.00 131 SER A O 1
#

Mean predicted aligned error: 15.41 Å

Radius of gyration: 46.31 Å; Cα contacts (8 Å, |Δi|>4): 58; chains: 1; bounding box: 98×24×122 Å